Protein AF-A0A973TAI8-F1 (afdb_monomer)

Radius of gyration: 12.49 Å; Cα contacts (8 Å, |Δi|>4): 55; chains: 1; bounding box: 41×16×33 Å

Solvent-accessible surface area (backbone atoms only — not comparable to full-atom values): 3506 Å² total; per-residue (Å²): 140,66,62,66,61,52,51,51,51,48,53,51,43,36,52,50,42,53,49,47,58,69,71,47,59,64,92,42,32,59,62,62,64,66,59,51,53,58,38,26,71,44,71,66,63,18,28,53,47,33,68,71,62,29,50,42,76,76,74,83,124

Structure (mmCIF, N/CA/C/O backbone):
data_AF-A0A973TAI8-F1
#
_entry.id   AF-A0A973TAI8-F1
#
loop_
_atom_site.group_PDB
_atom_site.id
_atom_site.type_symbol
_atom_site.label_atom_id
_atom_site.label_alt_id
_atom_site.label_comp_id
_atom_site.label_asym_id
_atom_site.label_entity_id
_atom_site.label_seq_id
_atom_site.pdbx_PDB_ins_code
_atom_site.Cartn_x
_atom_site.Cartn_y
_atom_site.Cartn_z
_atom_site.occupancy
_atom_site.B_iso_or_equiv
_atom_site.auth_seq_id
_atom_site.auth_comp_id
_atom_site.auth_asym_id
_atom_site.auth_atom_id
_atom_site.pdbx_PDB_model_num
ATOM 1 N N . MET A 1 1 ? 14.722 1.341 -25.203 1.00 64.44 1 MET A N 1
ATOM 2 C CA . MET A 1 1 ? 14.307 2.626 -24.589 1.00 64.44 1 MET A CA 1
ATOM 3 C C . MET A 1 1 ? 12.921 2.543 -23.909 1.00 64.44 1 MET A C 1
ATOM 5 O O . MET A 1 1 ? 12.176 3.511 -23.937 1.00 64.44 1 MET A O 1
ATOM 9 N N . GLY A 1 2 ? 12.548 1.424 -23.265 1.00 69.81 2 GLY A N 1
ATOM 10 C CA . GLY A 1 2 ? 11.196 1.246 -22.685 1.00 69.81 2 GLY A CA 1
ATOM 11 C C . GLY A 1 2 ? 11.088 1.441 -21.165 1.00 69.81 2 GLY A C 1
ATOM 12 O O . GLY A 1 2 ? 9.992 1.559 -20.628 1.00 69.81 2 GLY A O 1
ATOM 13 N N . THR A 1 3 ? 12.210 1.493 -20.449 1.00 79.00 3 THR A N 1
ATOM 14 C CA . THR A 1 3 ? 12.252 1.475 -18.977 1.00 79.00 3 THR A CA 1
ATOM 15 C C . THR A 1 3 ? 11.807 2.779 -18.327 1.00 79.00 3 THR A C 1
ATOM 17 O O . THR A 1 3 ? 11.253 2.746 -17.232 1.00 79.00 3 THR A O 1
ATOM 20 N N . VAL A 1 4 ? 11.985 3.921 -18.998 1.00 84.44 4 VAL A N 1
ATOM 21 C CA . VAL A 1 4 ? 11.561 5.218 -18.448 1.00 84.44 4 VAL A CA 1
ATOM 22 C C . VAL A 1 4 ? 10.036 5.274 -18.328 1.00 84.44 4 VAL A C 1
ATOM 24 O O . VAL A 1 4 ? 9.520 5.680 -17.291 1.00 84.44 4 VAL A O 1
ATOM 27 N N . LEU A 1 5 ? 9.309 4.794 -19.346 1.00 86.81 5 LEU A N 1
ATOM 28 C CA . LEU A 1 5 ? 7.844 4.697 -19.316 1.00 86.81 5 LEU A CA 1
ATOM 29 C C . LEU A 1 5 ? 7.369 3.803 -18.169 1.00 86.81 5 LEU A C 1
ATOM 31 O O . LEU A 1 5 ? 6.481 4.187 -17.414 1.00 86.81 5 LEU A O 1
ATOM 35 N N . VAL A 1 6 ? 8.008 2.645 -17.986 1.00 84.69 6 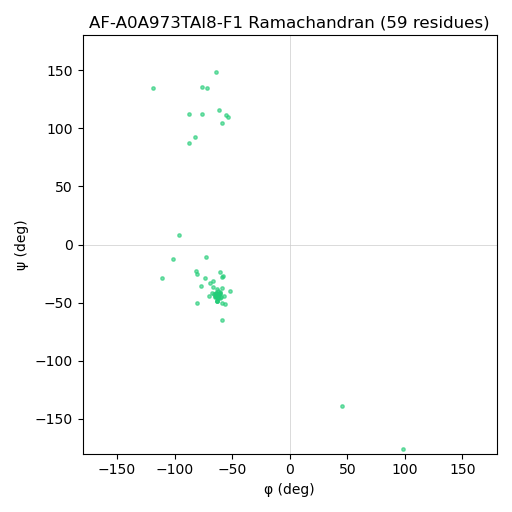VAL A N 1
ATOM 36 C CA . VAL A 1 6 ? 7.697 1.729 -16.880 1.00 84.69 6 VAL A CA 1
ATOM 37 C C . VAL A 1 6 ? 7.937 2.409 -15.527 1.00 84.69 6 VAL A C 1
ATOM 39 O O . VAL A 1 6 ? 7.064 2.372 -14.665 1.00 84.69 6 VAL A O 1
ATOM 42 N N . GLY A 1 7 ? 9.062 3.104 -15.346 1.00 85.38 7 GLY A N 1
ATOM 43 C CA . GLY A 1 7 ? 9.344 3.855 -14.118 1.00 85.38 7 GLY A CA 1
ATOM 44 C C . GLY A 1 7 ? 8.318 4.959 -13.836 1.00 85.38 7 GLY A C 1
ATOM 45 O O . GLY A 1 7 ? 7.844 5.091 -12.708 1.00 85.38 7 GLY A O 1
ATOM 46 N N . MET A 1 8 ? 7.908 5.709 -14.863 1.00 88.69 8 MET A N 1
ATOM 47 C CA . MET A 1 8 ? 6.874 6.744 -14.740 1.00 88.69 8 MET A CA 1
ATOM 48 C C . MET A 1 8 ? 5.518 6.160 -14.326 1.00 88.69 8 MET A C 1
ATOM 50 O O . MET A 1 8 ? 4.844 6.720 -13.456 1.00 88.69 8 MET A O 1
ATOM 54 N N . VAL A 1 9 ? 5.128 5.021 -14.909 1.00 87.38 9 VAL A N 1
ATOM 55 C CA . VAL A 1 9 ? 3.898 4.312 -14.532 1.00 87.38 9 VAL A CA 1
ATOM 56 C C . VAL A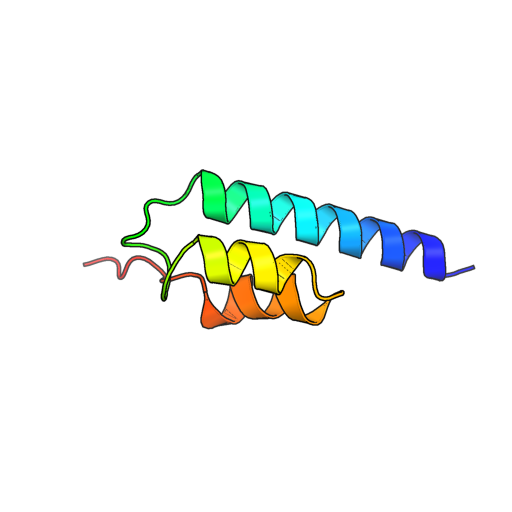 1 9 ? 3.995 3.816 -13.091 1.00 87.38 9 VAL A C 1
ATOM 58 O O . VAL A 1 9 ? 3.059 4.031 -12.324 1.00 87.38 9 VAL A O 1
ATOM 61 N N . GLN A 1 10 ? 5.128 3.230 -12.689 1.00 86.44 10 GLN A N 1
ATOM 62 C CA . GLN A 1 10 ? 5.354 2.775 -11.314 1.00 86.44 10 GLN A CA 1
ATOM 63 C C . GLN A 1 10 ? 5.177 3.914 -10.308 1.00 86.44 10 GLN A C 1
ATOM 65 O O . GLN A 1 10 ? 4.423 3.781 -9.346 1.00 86.44 10 GLN A O 1
ATOM 70 N N . MET A 1 11 ? 5.842 5.046 -10.551 1.00 87.19 11 MET A N 1
ATOM 71 C CA . MET A 1 11 ? 5.793 6.211 -9.668 1.00 87.19 11 MET A CA 1
ATOM 72 C C . MET A 1 11 ? 4.387 6.803 -9.601 1.00 87.19 11 MET A C 1
ATOM 74 O O . MET A 1 11 ? 3.891 7.108 -8.518 1.00 87.19 11 MET A O 1
ATOM 78 N N . SER A 1 12 ? 3.704 6.906 -10.743 1.00 88.88 12 SER A N 1
ATOM 79 C CA . SER A 1 12 ? 2.318 7.380 -10.794 1.00 88.88 12 SER A CA 1
ATOM 80 C C . SER A 1 12 ? 1.386 6.467 -9.996 1.00 88.88 12 SER A C 1
ATOM 82 O O . SER A 1 12 ? 0.548 6.952 -9.236 1.00 88.88 12 SER A O 1
ATOM 84 N N . LEU A 1 13 ? 1.564 5.148 -10.113 1.00 86.62 13 LEU A N 1
ATOM 85 C CA . LEU A 1 13 ? 0.771 4.145 -9.407 1.00 86.62 13 LEU A CA 1
ATOM 86 C C . LEU A 1 13 ? 1.032 4.172 -7.895 1.00 86.62 13 LEU A C 1
ATOM 88 O O . LEU A 1 13 ? 0.087 4.119 -7.110 1.00 86.62 13 LEU A O 1
ATOM 92 N N . LEU A 1 14 ? 2.295 4.324 -7.489 1.00 87.44 14 LEU A N 1
ATOM 93 C CA . LEU A 1 14 ? 2.705 4.498 -6.095 1.00 87.44 14 LEU A CA 1
ATOM 94 C C . LEU A 1 14 ? 2.045 5.737 -5.476 1.00 87.44 14 LEU A C 1
ATOM 96 O O . LEU A 1 14 ? 1.430 5.660 -4.409 1.00 87.44 14 LEU A O 1
ATOM 100 N N . VAL A 1 15 ? 2.146 6.881 -6.158 1.00 89.00 15 VAL A N 1
ATOM 101 C CA . VAL A 1 15 ? 1.563 8.148 -5.700 1.00 89.00 15 VAL A CA 1
ATOM 102 C C . VAL A 1 15 ? 0.041 8.048 -5.639 1.00 89.00 15 VAL A C 1
ATOM 104 O O . VAL A 1 15 ? -0.565 8.503 -4.666 1.00 89.00 15 VAL A O 1
ATOM 107 N N . ALA A 1 16 ? -0.587 7.423 -6.637 1.00 87.19 16 ALA A N 1
ATOM 108 C CA . ALA A 1 16 ? -2.025 7.185 -6.652 1.00 87.19 16 ALA A CA 1
ATOM 109 C C . ALA A 1 16 ? -2.467 6.288 -5.485 1.00 87.19 16 ALA A C 1
ATOM 111 O O . ALA A 1 16 ? -3.429 6.632 -4.800 1.00 87.19 16 ALA A O 1
ATOM 112 N N . ALA A 1 17 ? -1.746 5.197 -5.207 1.00 86.38 17 ALA A N 1
ATOM 113 C CA . ALA A 1 17 ? -2.032 4.300 -4.088 1.00 86.38 17 ALA A CA 1
ATOM 114 C C . ALA A 1 17 ? -1.887 5.018 -2.737 1.00 86.38 17 ALA A C 1
ATOM 116 O O . ALA A 1 17 ? -2.809 4.990 -1.925 1.00 86.38 17 ALA A O 1
ATOM 117 N N . GLN A 1 18 ? -0.791 5.750 -2.506 1.00 85.31 18 GLN A N 1
ATOM 118 C CA . GLN A 1 18 ? -0.606 6.532 -1.273 1.00 85.31 18 GLN A CA 1
ATOM 119 C C . GLN A 1 18 ? -1.701 7.591 -1.094 1.00 85.31 18 GLN A C 1
ATOM 121 O O . GLN A 1 18 ? -2.218 7.764 0.016 1.00 85.31 18 GLN A O 1
ATOM 126 N N . ARG A 1 19 ? -2.088 8.286 -2.173 1.00 89.06 19 ARG A N 1
ATOM 127 C CA . ARG A 1 19 ? -3.187 9.260 -2.139 1.00 89.06 19 ARG A CA 1
ATOM 128 C C . ARG A 1 19 ? -4.531 8.601 -1.836 1.00 89.06 19 ARG A C 1
ATOM 130 O O . ARG A 1 19 ? -5.254 9.134 -0.998 1.00 89.06 19 ARG A O 1
ATOM 137 N N . ASP A 1 20 ? -4.862 7.473 -2.464 1.00 85.75 20 ASP A N 1
ATOM 138 C CA . ASP A 1 20 ? -6.125 6.757 -2.219 1.00 85.75 20 ASP A CA 1
ATOM 139 C C . ASP A 1 20 ? -6.177 6.218 -0.778 1.00 85.75 20 ASP A C 1
ATOM 141 O O . ASP A 1 20 ? -7.151 6.485 -0.080 1.00 85.75 20 ASP A O 1
ATOM 145 N N . ILE A 1 21 ? -5.094 5.618 -0.260 1.00 85.06 21 ILE A N 1
ATOM 146 C CA . ILE A 1 21 ? -5.007 5.154 1.142 1.00 85.06 21 ILE A CA 1
ATOM 147 C C . ILE A 1 21 ? -5.184 6.312 2.136 1.00 85.06 21 ILE A C 1
ATOM 149 O O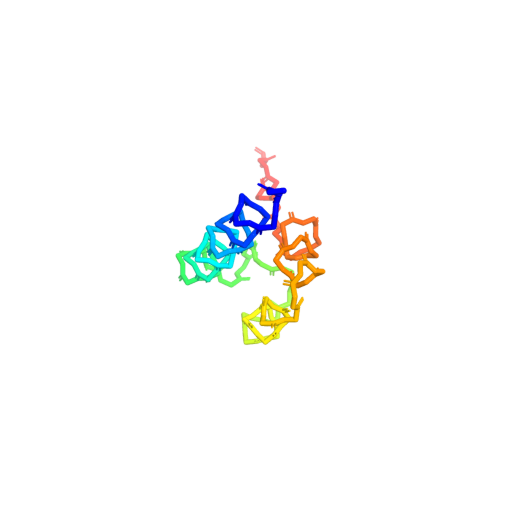 . ILE A 1 21 ? -5.835 6.171 3.179 1.00 85.06 21 ILE A O 1
ATOM 153 N N . SER A 1 22 ? -4.587 7.466 1.832 1.00 85.56 22 SER A N 1
ATOM 154 C CA . SER A 1 22 ? -4.660 8.645 2.697 1.00 85.56 22 SER A CA 1
ATOM 155 C C . SER A 1 22 ? -6.063 9.250 2.694 1.00 85.56 22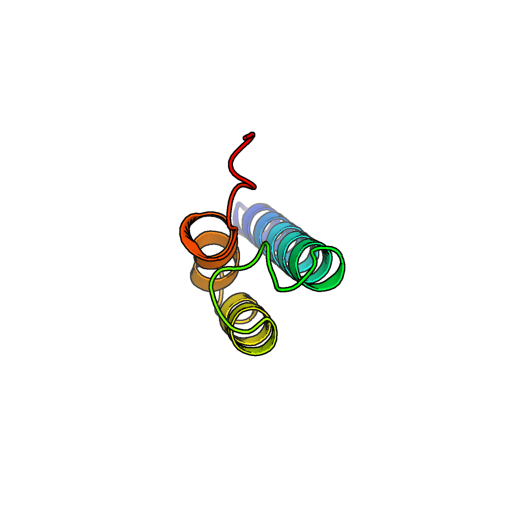 SER A C 1
ATOM 157 O O . SER A 1 22 ? -6.594 9.550 3.762 1.00 85.56 22 SER A O 1
ATOM 159 N N . ARG A 1 23 ? -6.686 9.373 1.513 1.00 87.12 23 ARG A N 1
ATOM 160 C CA . ARG A 1 23 ? -8.017 9.974 1.344 1.00 87.12 23 ARG A CA 1
ATOM 161 C C . ARG A 1 23 ? -9.161 9.056 1.766 1.00 87.12 23 ARG A C 1
ATOM 163 O O . ARG A 1 23 ? -10.154 9.552 2.288 1.00 87.12 23 ARG A O 1
ATOM 170 N N . ARG A 1 24 ? -9.067 7.741 1.544 1.00 82.81 24 ARG A N 1
ATOM 171 C CA . ARG A 1 24 ? -10.162 6.824 1.884 1.00 82.81 24 ARG A CA 1
ATOM 172 C C . ARG A 1 24 ? -10.230 6.569 3.384 1.00 82.81 24 ARG A C 1
ATOM 174 O O . ARG A 1 24 ? -9.199 6.310 4.004 1.00 82.81 24 ARG A O 1
ATOM 181 N N . PRO A 1 25 ? -11.420 6.595 4.000 1.00 81.44 25 PRO A N 1
ATOM 182 C CA . PRO A 1 25 ? -11.580 6.187 5.390 1.00 81.44 25 PRO A CA 1
ATOM 183 C C . PRO A 1 25 ? -11.242 4.699 5.552 1.00 81.44 25 PRO A C 1
ATOM 185 O O . PRO A 1 25 ? -11.454 3.901 4.640 1.00 81.44 25 PRO A O 1
ATOM 188 N N . ALA A 1 26 ? -10.716 4.315 6.720 1.00 80.44 26 ALA A N 1
ATOM 189 C CA . ALA A 1 26 ? -10.248 2.947 6.973 1.00 80.44 26 ALA A CA 1
ATOM 190 C C . ALA A 1 26 ? -11.351 1.887 6.789 1.00 80.44 26 ALA A C 1
ATOM 192 O O . ALA A 1 26 ? -11.058 0.775 6.372 1.00 80.44 26 ALA A O 1
ATOM 193 N N . ALA A 1 27 ? -12.620 2.252 6.998 1.00 81.62 27 ALA A N 1
ATOM 194 C CA . ALA A 1 27 ? -13.769 1.381 6.749 1.00 81.62 27 ALA A CA 1
ATOM 195 C C . ALA A 1 27 ? -13.906 0.930 5.277 1.00 81.62 27 ALA A C 1
ATOM 197 O O . ALA A 1 27 ? -14.494 -0.114 5.004 1.00 81.62 27 ALA A O 1
ATOM 198 N N . GLN A 1 28 ? -13.350 1.693 4.328 1.00 83.06 28 GLN A N 1
ATOM 199 C CA . GLN A 1 28 ? -13.344 1.376 2.893 1.00 83.06 28 GLN A CA 1
ATOM 200 C C . GLN A 1 28 ? -12.046 0.687 2.438 1.00 83.06 28 GLN A C 1
ATOM 202 O O . GLN A 1 28 ? -11.819 0.508 1.241 1.00 83.06 28 GLN A O 1
ATOM 207 N N . ILE A 1 29 ? -11.172 0.307 3.370 1.00 86.19 29 ILE A N 1
ATOM 208 C CA . ILE A 1 29 ? -9.905 -0.365 3.082 1.00 86.19 29 ILE A CA 1
ATOM 209 C C . ILE A 1 29 ? -9.923 -1.737 3.762 1.00 86.19 29 ILE A C 1
ATOM 211 O O . ILE A 1 29 ? -10.347 -1.879 4.906 1.00 86.19 29 ILE A O 1
ATOM 215 N N . ASN A 1 30 ? -9.502 -2.772 3.041 1.00 85.06 30 ASN A N 1
ATOM 216 C CA . ASN A 1 30 ? -9.446 -4.137 3.553 1.00 85.06 30 ASN A CA 1
ATOM 217 C C . ASN A 1 30 ? -8.163 -4.325 4.363 1.00 85.06 30 ASN A C 1
ATOM 219 O O . ASN A 1 30 ? -7.114 -4.638 3.811 1.00 85.06 30 ASN A O 1
ATOM 223 N N . GLY A 1 31 ? -8.237 -4.098 5.673 1.00 84.06 31 GLY A N 1
ATOM 224 C CA . GLY A 1 31 ? -7.091 -4.181 6.579 1.00 84.06 31 GLY A CA 1
ATOM 225 C C . GLY A 1 31 ? -6.453 -2.819 6.891 1.00 84.06 31 GLY A C 1
ATOM 226 O O . GLY A 1 31 ? -6.966 -1.769 6.495 1.00 84.06 31 GLY A O 1
ATOM 227 N N . PRO A 1 32 ? -5.344 -2.800 7.649 1.00 84.88 32 PRO A N 1
ATOM 228 C CA . PRO A 1 32 ? -4.767 -1.566 8.168 1.00 84.88 32 PRO A CA 1
ATOM 229 C C . PRO A 1 32 ? -4.099 -0.726 7.073 1.00 84.88 32 PRO A C 1
ATOM 231 O O . PRO A 1 32 ? -3.294 -1.215 6.280 1.00 84.88 32 PRO A O 1
ATOM 234 N N . LYS A 1 33 ? -4.362 0.588 7.084 1.00 83.56 33 LYS A N 1
ATOM 235 C CA . LYS A 1 33 ? -3.755 1.556 6.149 1.00 83.56 33 LYS A CA 1
ATOM 236 C C . LYS A 1 33 ? -2.230 1.467 6.108 1.00 83.56 33 LYS A C 1
ATOM 238 O O . LYS A 1 33 ? -1.643 1.582 5.038 1.00 83.56 33 LYS A O 1
ATOM 243 N N . ALA A 1 34 ? -1.592 1.270 7.262 1.00 85.12 34 ALA A N 1
ATOM 244 C CA . ALA A 1 34 ? -0.139 1.169 7.363 1.00 85.12 34 ALA A CA 1
ATOM 245 C C . ALA A 1 34 ? 0.418 -0.031 6.580 1.00 85.12 34 ALA A C 1
ATOM 247 O O . ALA A 1 34 ? 1.413 0.126 5.876 1.00 85.12 34 ALA A O 1
ATOM 248 N N . ALA A 1 35 ? -0.261 -1.184 6.618 1.00 86.38 35 ALA A N 1
ATOM 249 C CA . ALA A 1 35 ? 0.146 -2.357 5.847 1.00 86.38 35 ALA A CA 1
ATOM 250 C C . ALA A 1 35 ? 0.058 -2.090 4.341 1.00 86.38 35 ALA A C 1
ATOM 252 O O . ALA A 1 35 ? 0.988 -2.412 3.614 1.00 86.38 35 ALA A O 1
ATOM 253 N N . TRP A 1 36 ? -0.995 -1.413 3.874 1.00 88.00 36 TRP A N 1
ATOM 254 C CA . TRP A 1 36 ? -1.109 -1.038 2.461 1.00 88.00 36 TRP A CA 1
ATOM 255 C C . TRP A 1 36 ? -0.101 0.022 2.026 1.00 88.00 36 TRP A C 1
ATOM 257 O O . TRP A 1 36 ? 0.387 -0.024 0.894 1.00 88.00 36 TRP A O 1
ATOM 267 N N . ARG A 1 37 ? 0.262 0.951 2.919 1.00 86.25 37 ARG A N 1
ATOM 268 C CA . ARG A 1 37 ? 1.348 1.904 2.661 1.00 86.25 37 ARG A CA 1
ATOM 269 C C . ARG A 1 37 ? 2.669 1.167 2.497 1.00 86.25 37 ARG A C 1
ATOM 271 O O . ARG A 1 37 ? 3.340 1.420 1.506 1.00 86.25 37 ARG A O 1
ATOM 278 N N . ALA A 1 38 ? 2.999 0.252 3.410 1.00 87.00 38 ALA A N 1
ATOM 279 C CA . ALA A 1 38 ? 4.210 -0.563 3.341 1.00 87.00 38 ALA A CA 1
ATOM 280 C C . ALA A 1 38 ? 4.222 -1.465 2.098 1.00 87.00 38 ALA A C 1
ATOM 282 O O . ALA A 1 38 ? 5.202 -1.472 1.360 1.00 87.00 38 ALA A O 1
ATOM 283 N N . ALA A 1 39 ? 3.106 -2.140 1.810 1.00 85.62 39 ALA A N 1
ATOM 284 C CA . ALA A 1 39 ? 2.954 -2.967 0.622 1.00 85.62 39 ALA A CA 1
ATOM 285 C C . ALA A 1 39 ? 3.212 -2.153 -0.647 1.00 85.62 39 ALA A C 1
ATOM 287 O O . ALA A 1 39 ? 3.966 -2.608 -1.493 1.00 85.62 39 ALA A O 1
ATOM 288 N N . SER A 1 40 ? 2.678 -0.929 -0.750 1.00 83.38 40 SER A N 1
ATOM 289 C CA . SER A 1 40 ? 2.864 -0.058 -1.921 1.00 83.38 40 SER A CA 1
ATOM 290 C C . SER A 1 40 ? 4.333 0.256 -2.230 1.00 83.38 40 SER A C 1
ATOM 292 O O . SER A 1 40 ? 4.650 0.471 -3.390 1.00 83.38 40 SER A O 1
ATOM 294 N N . PHE A 1 41 ? 5.238 0.238 -1.244 1.00 80.88 41 PHE A N 1
ATOM 295 C CA . PHE A 1 41 ? 6.677 0.429 -1.483 1.00 80.88 41 PHE A CA 1
ATOM 296 C C . PHE A 1 41 ? 7.357 -0.776 -2.156 1.00 80.88 41 PHE A C 1
ATOM 298 O O . PHE A 1 41 ? 8.494 -0.669 -2.611 1.00 80.88 41 PHE A O 1
ATOM 305 N N . ILE A 1 42 ? 6.676 -1.920 -2.252 1.00 78.94 42 ILE A N 1
ATOM 306 C CA . ILE A 1 42 ? 7.205 -3.141 -2.858 1.00 78.94 42 ILE A CA 1
ATOM 307 C C . ILE A 1 42 ? 6.921 -3.123 -4.368 1.00 78.94 42 ILE A C 1
ATOM 309 O O . ILE A 1 42 ? 5.926 -3.681 -4.837 1.00 78.94 42 ILE A O 1
ATOM 313 N N . ASN A 1 43 ? 7.829 -2.512 -5.138 1.00 81.44 43 ASN A N 1
ATOM 314 C CA . ASN A 1 43 ? 7.830 -2.515 -6.610 1.00 81.44 43 ASN A CA 1
ATOM 315 C C . ASN A 1 43 ? 6.428 -2.241 -7.217 1.00 81.44 43 ASN A C 1
ATOM 317 O O . ASN A 1 43 ? 5.682 -1.389 -6.744 1.00 81.44 43 ASN A O 1
ATOM 321 N N . PHE A 1 44 ? 6.056 -2.958 -8.282 1.00 71.44 44 PHE A N 1
ATOM 322 C CA . PHE A 1 44 ? 4.720 -2.912 -8.887 1.00 71.44 44 PHE A CA 1
ATOM 323 C C . PHE A 1 44 ? 3.679 -3.765 -8.159 1.00 71.44 44 PHE A C 1
ATOM 325 O O . PHE A 1 44 ? 2.482 -3.492 -8.259 1.00 71.44 44 PHE A O 1
ATOM 332 N N . VAL A 1 45 ? 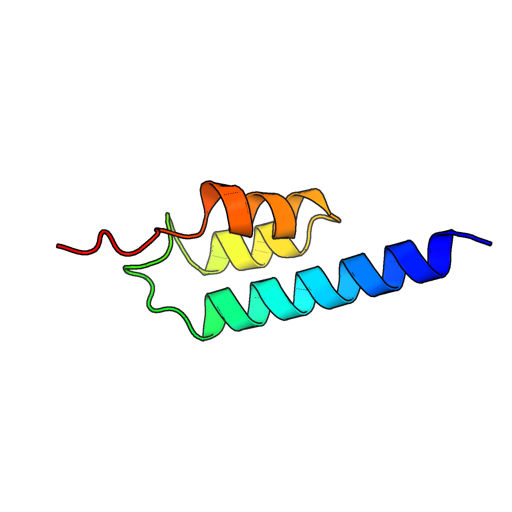4.120 -4.802 -7.444 1.00 76.50 45 VAL A N 1
ATOM 333 C CA . VAL A 1 45 ? 3.232 -5.778 -6.794 1.00 76.50 45 VAL A CA 1
ATOM 334 C C . VAL A 1 45 ? 2.437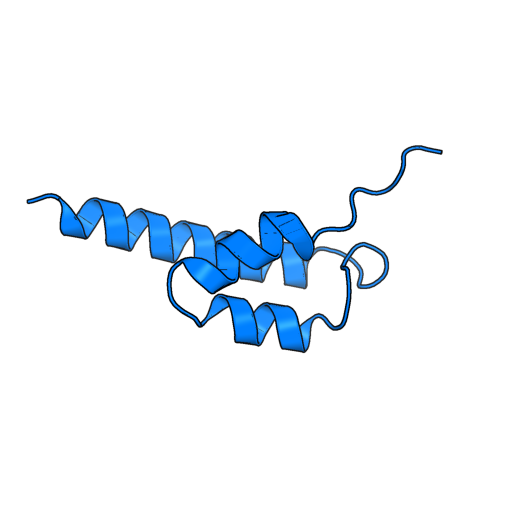 -5.117 -5.669 1.00 76.50 45 VAL A C 1
ATOM 336 O O . VAL A 1 45 ? 1.253 -5.394 -5.504 1.00 76.50 45 VAL A O 1
ATOM 339 N N . GLY A 1 46 ? 3.058 -4.183 -4.953 1.00 81.75 46 GLY A N 1
ATOM 340 C CA . GLY A 1 46 ? 2.447 -3.418 -3.877 1.00 81.75 46 GLY A CA 1
ATOM 341 C C . GLY A 1 46 ? 1.219 -2.609 -4.282 1.00 81.75 46 GLY A C 1
ATOM 342 O O . GLY A 1 46 ? 0.112 -2.897 -3.814 1.00 81.75 46 GLY A O 1
ATOM 343 N N . PRO A 1 47 ? 1.385 -1.598 -5.155 1.00 77.75 47 PRO A N 1
ATOM 344 C CA . PRO A 1 47 ? 0.279 -0.749 -5.575 1.00 77.75 47 PRO A CA 1
ATOM 345 C C . PRO A 1 47 ? -0.801 -1.542 -6.321 1.00 77.75 47 PRO A C 1
ATOM 347 O O . PRO A 1 47 ? -1.988 -1.308 -6.099 1.00 77.75 47 PRO A O 1
ATOM 350 N N . MET A 1 48 ? -0.41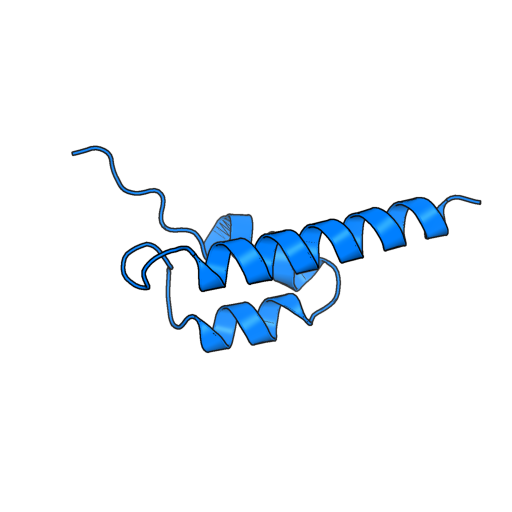9 -2.519 -7.160 1.00 81.25 48 MET A N 1
ATOM 351 C CA . MET A 1 48 ? -1.397 -3.381 -7.836 1.00 81.25 48 MET A CA 1
ATOM 352 C C . MET A 1 48 ? -2.194 -4.230 -6.841 1.00 81.25 48 MET A C 1
ATOM 354 O O . MET A 1 48 ? -3.422 -4.259 -6.913 1.00 81.25 48 MET A O 1
ATOM 358 N N . GLY A 1 49 ? -1.528 -4.849 -5.863 1.00 80.56 49 GLY A N 1
ATOM 359 C CA . GLY A 1 49 ? -2.188 -5.605 -4.800 1.00 80.56 49 GLY A CA 1
ATOM 360 C C . GLY A 1 49 ? -3.163 -4.750 -3.986 1.00 80.56 49 GLY A C 1
ATOM 361 O O . GLY A 1 49 ? -4.256 -5.212 -3.659 1.00 80.56 49 GLY A O 1
ATOM 362 N N . TYR A 1 50 ? -2.829 -3.480 -3.729 1.00 82.25 50 TYR A N 1
ATOM 363 C CA . TYR A 1 50 ? -3.733 -2.540 -3.059 1.00 82.25 50 TYR A CA 1
ATOM 364 C C . TYR A 1 50 ? -5.008 -2.267 -3.861 1.00 82.25 50 TYR A C 1
ATOM 366 O O . TYR A 1 50 ? -6.109 -2.341 -3.313 1.00 82.25 50 TYR A O 1
ATOM 374 N N . PHE A 1 51 ? -4.887 -1.962 -5.154 1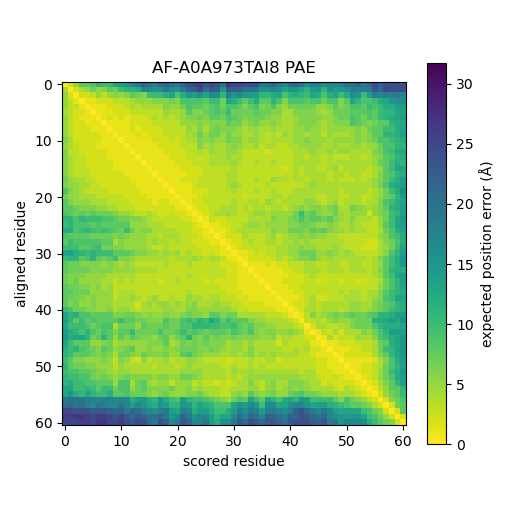.00 81.81 51 PHE A N 1
ATOM 375 C CA . PHE A 1 51 ? -6.063 -1.657 -5.971 1.00 81.81 51 PHE A CA 1
ATOM 376 C C . PHE A 1 51 ? -6.978 -2.870 -6.171 1.00 81.81 51 PHE A C 1
ATOM 378 O O . PHE A 1 51 ? -8.192 -2.684 -6.263 1.00 81.81 51 PHE A O 1
ATOM 385 N N . ILE A 1 52 ? -6.412 -4.081 -6.208 1.00 83.00 52 ILE A N 1
ATOM 386 C CA . ILE A 1 52 ? -7.165 -5.329 -6.394 1.00 83.00 52 ILE A CA 1
ATOM 387 C C . ILE A 1 52 ? -7.799 -5.801 -5.076 1.00 83.00 52 ILE A C 1
ATOM 389 O O . ILE A 1 52 ? -8.995 -6.073 -5.042 1.00 83.00 52 ILE A O 1
ATOM 393 N N . PHE A 1 53 ? -7.024 -5.880 -3.989 1.00 82.19 53 PHE A N 1
ATOM 394 C CA . PHE A 1 53 ? -7.453 -6.512 -2.731 1.00 82.19 53 PHE A CA 1
ATOM 395 C C . PHE A 1 53 ? -7.659 -5.525 -1.575 1.00 82.19 53 PHE A C 1
ATOM 397 O O . PHE A 1 53 ? -8.481 -5.766 -0.688 1.00 82.19 53 PHE A O 1
ATOM 404 N N . GLY A 1 54 ? -6.926 -4.410 -1.570 1.00 80.31 54 GLY A N 1
ATOM 405 C CA . GLY A 1 54 ? -6.935 -3.429 -0.482 1.00 80.31 54 GLY A CA 1
ATOM 406 C C . GLY A 1 54 ? -8.096 -2.448 -0.513 1.00 80.31 54 GLY A C 1
ATOM 407 O O . GLY A 1 54 ? -8.476 -1.919 0.531 1.00 80.31 54 GLY A O 1
ATOM 408 N N . ARG A 1 55 ? -8.715 -2.229 -1.671 1.00 81.94 55 ARG A N 1
ATOM 409 C CA . ARG A 1 55 ? -9.879 -1.348 -1.803 1.00 81.94 55 ARG A CA 1
ATOM 410 C C . ARG A 1 55 ? -11.169 -2.126 -1.531 1.00 81.94 55 ARG A C 1
ATOM 412 O O . ARG A 1 55 ? -11.578 -2.948 -2.347 1.00 81.94 55 ARG A O 1
ATOM 419 N N . LYS A 1 56 ? -11.877 -1.820 -0.437 1.00 79.50 56 LYS A N 1
ATOM 420 C CA . LYS A 1 56 ? -13.275 -2.257 -0.296 1.00 79.50 56 LYS A CA 1
ATOM 421 C C . LYS A 1 56 ? -14.114 -1.347 -1.177 1.00 79.50 56 LYS A C 1
ATOM 423 O O . LYS A 1 56 ? -14.230 -0.147 -0.926 1.00 79.50 56 LYS A O 1
ATOM 428 N N . ARG A 1 57 ? -14.684 -1.909 -2.242 1.00 65.75 57 ARG A N 1
ATOM 429 C CA . ARG A 1 57 ? -15.751 -1.239 -2.985 1.00 65.75 57 ARG A CA 1
ATOM 430 C C . ARG A 1 57 ? -16.876 -1.061 -1.972 1.00 65.75 57 ARG A C 1
ATOM 432 O O . ARG A 1 57 ? -17.332 -2.057 -1.418 1.00 65.75 57 ARG A O 1
ATOM 439 N N . ALA A 1 58 ? -17.220 0.185 -1.642 1.00 59.97 58 ALA A N 1
ATOM 440 C CA . ALA A 1 58 ? -18.403 0.448 -0.840 1.00 59.97 58 ALA A CA 1
ATOM 441 C C . ALA A 1 58 ? -19.541 -0.262 -1.568 1.00 59.97 58 ALA A C 1
ATOM 443 O O . ALA A 1 58 ? -19.840 0.086 -2.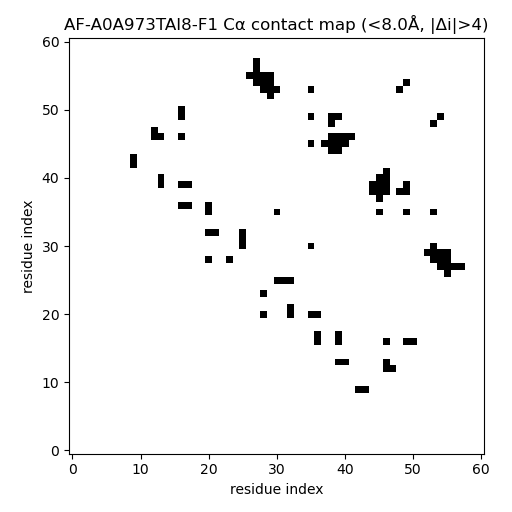711 1.00 59.97 58 ALA A O 1
ATOM 444 N N . SER A 1 59 ? -20.042 -1.344 -0.972 1.00 49.94 59 SER A N 1
ATOM 445 C CA . SER A 1 59 ? -21.249 -1.993 -1.449 1.00 49.94 59 SER A CA 1
ATOM 446 C C . SER A 1 59 ? -22.277 -0.880 -1.464 1.00 49.94 59 SER A C 1
ATOM 448 O O . SER A 1 59 ? -22.572 -0.321 -0.408 1.00 49.94 59 SER A O 1
ATOM 450 N N . ALA A 1 60 ? -22.700 -0.473 -2.659 1.00 50.19 60 ALA A N 1
ATOM 451 C CA . ALA A 1 60 ? -23.915 0.297 -2.793 1.00 50.19 60 ALA A CA 1
ATOM 452 C C . ALA A 1 60 ? -24.998 -0.601 -2.192 1.00 50.19 60 ALA A C 1
ATOM 454 O O . ALA A 1 60 ? -25.270 -1.682 -2.716 1.00 50.19 60 ALA A O 1
ATOM 455 N N . SER A 1 61 ? -25.413 -0.226 -0.986 1.00 44.84 61 SER A N 1
ATOM 456 C CA . SER A 1 61 ? -26.653 -0.643 -0.342 1.00 44.84 61 SER A CA 1
ATOM 457 C C . SER A 1 61 ? -27.834 -0.397 -1.261 1.00 44.84 61 SER A C 1
ATOM 459 O O . SER A 1 61 ? -27.804 0.666 -1.926 1.00 44.84 61 SER A O 1
#

Mean predicted aligned error: 6.21 Å

Sequence (61 aa):
MGTVLVGMVQMSLLVAAQRDISRRPAAQINGPKAAWRAASFINFVGPMGYFIFGRKRASAS

pLDDT: mean 80.9, std 9.41, range [44.84, 89.06]

Foldseek 3Di:
DCVVVVVVVLVVLLVVQLVCLVPDDQVQFDDDSVVLNVQSVVTNRSSVCCVVHGGRPPPPD

Secondary structure (DSSP, 8-state):
--HHHHHHHHHHHHHHHHHHHHHS-GGGBSS-HHHHHHHHTSTTHHHHHIIIIIB------